Protein AF-A0A484NGT2-F1 (afdb_monomer)

Sequence (145 aa):
MASERYGQQQQADYYTQPQQQSQTYGAAKAATAATVGGSLLLISGLTLAATVIGLAVVTPLFVIFSPILVPAVAAAFLVTIGFLSSGAFGLAAVSVLSWMYQYMTGKNPPGAAQLEYAKGRIGTTAREVKDKAAEKFGSQRTAAA

Mean predicted aligned error: 20.28 Å

InterPro domains:
  IPR000136 Oleosin [PF01277] (29-135)
  IPR000136 Oleosin [PTHR33203] (15-134)

Foldseek 3Di:
DPVPPPPPPDDDDDDPDPPPVPPPVVVVVVVVCCVVVVVVCVVVVVVVVCVVVVCVVVVVCCVVVVVPVVVVVVVVVCVVVVVVVVVVVVVVVVLVVQCVVCVVVVNHDPCPVVVVVVCVVVVVVVVVVVVVVCVVVVVVVVVVD

Radius of gyration: 34.64 Å; Cα contacts (8 Å, |Δi|>4): 9; chains: 1; bounding box: 70×104×55 Å

Solvent-accessible surface area (backbone atoms only — not comparable to full-atom values): 8548 Å² total; per-residue (Å²): 142,75,84,81,82,81,79,83,86,82,82,87,79,87,84,80,76,82,83,78,79,78,75,66,57,61,61,54,51,47,51,54,48,48,52,53,50,46,52,50,48,50,52,50,49,50,51,49,49,51,48,51,53,48,48,65,54,46,53,61,46,49,72,76,35,53,89,57,51,57,59,52,52,51,50,54,50,49,50,51,52,50,51,52,50,51,52,54,48,48,56,51,50,51,51,54,50,52,42,52,51,28,54,76,67,72,42,84,50,100,48,57,68,58,53,50,52,50,50,50,56,51,53,54,50,56,51,55,53,50,53,54,48,51,51,52,56,50,51,56,59,59,73,74,106

pLDDT: mean 71.08, std 15.69, range [35.72, 94.94]

Structure (mmCIF, N/CA/C/O backbone):
data_AF-A0A484NGT2-F1
#
_entry.id   AF-A0A484NGT2-F1
#
loop_
_atom_site.group_PDB
_atom_site.id
_atom_site.type_symbol
_atom_site.label_atom_id
_atom_site.label_alt_id
_atom_site.label_comp_id
_atom_site.label_asym_id
_atom_site.label_entity_id
_atom_site.label_seq_id
_atom_site.pdbx_PDB_ins_code
_atom_site.Cartn_x
_atom_site.Cartn_y
_atom_site.Cartn_z
_atom_site.occupancy
_atom_site.B_iso_or_equiv
_atom_site.auth_seq_id
_atom_site.auth_comp_id
_atom_site.auth_asym_id
_atom_site.auth_atom_id
_atom_site.pdbx_PDB_model_num
ATOM 1 N N . MET A 1 1 ? -35.632 78.326 -3.353 1.00 54.16 1 MET A N 1
ATOM 2 C CA . MET A 1 1 ? -36.382 77.059 -3.496 1.00 54.16 1 MET A CA 1
ATOM 3 C C . MET A 1 1 ? -35.752 76.224 -4.606 1.00 54.16 1 MET A C 1
ATOM 5 O O . MET A 1 1 ? -36.282 76.158 -5.701 1.00 54.16 1 MET A O 1
ATOM 9 N N . ALA A 1 2 ? -34.569 75.658 -4.363 1.00 49.12 2 ALA A N 1
ATOM 10 C CA . ALA A 1 2 ? -33.896 74.771 -5.325 1.00 49.12 2 ALA A CA 1
ATOM 11 C C . ALA A 1 2 ? -33.141 73.639 -4.603 1.00 49.12 2 ALA A C 1
ATOM 13 O O . ALA A 1 2 ? -32.175 73.081 -5.111 1.00 49.12 2 ALA A O 1
ATOM 14 N N . SER A 1 3 ? -33.594 73.307 -3.391 1.00 52.31 3 SER A N 1
ATOM 15 C CA . SER A 1 3 ? -33.079 72.240 -2.528 1.00 52.31 3 SER A CA 1
ATOM 16 C C . SER A 1 3 ? -33.577 70.841 -2.930 1.00 52.31 3 SER A C 1
ATOM 18 O O . SER A 1 3 ? -33.428 69.898 -2.166 1.00 52.31 3 SER A O 1
ATOM 20 N N . GLU A 1 4 ? -34.134 70.673 -4.133 1.00 48.91 4 GLU A N 1
ATOM 21 C CA . GLU A 1 4 ? -34.768 69.422 -4.589 1.00 48.91 4 GLU A CA 1
ATOM 22 C C . GLU A 1 4 ? -33.925 68.614 -5.591 1.00 48.91 4 GLU A C 1
ATOM 24 O O . GLU A 1 4 ? -34.420 67.703 -6.246 1.00 48.91 4 GLU A O 1
ATOM 29 N N . ARG A 1 5 ? -32.624 68.898 -5.719 1.00 50.50 5 ARG A N 1
ATOM 30 C CA . ARG A 1 5 ? -31.705 68.078 -6.540 1.00 50.50 5 ARG A CA 1
ATOM 31 C C . ARG A 1 5 ? -30.771 67.186 -5.715 1.00 50.50 5 ARG A C 1
ATOM 33 O O . ARG A 1 5 ? -29.836 66.620 -6.263 1.00 50.50 5 ARG A O 1
ATOM 40 N N . TYR A 1 6 ? -31.053 67.025 -4.421 1.00 46.44 6 TYR A N 1
ATOM 41 C CA . TYR A 1 6 ? -30.225 66.263 -3.477 1.00 46.44 6 TYR A CA 1
ATOM 42 C C . TYR A 1 6 ? -30.721 64.834 -3.166 1.00 46.44 6 TYR A C 1
ATOM 44 O O . TYR A 1 6 ? -30.157 64.192 -2.290 1.00 46.44 6 TYR A O 1
ATOM 52 N N . GLY A 1 7 ? -31.733 64.294 -3.865 1.00 46.88 7 GLY A N 1
ATOM 53 C CA . GLY A 1 7 ? -32.396 63.049 -3.426 1.00 46.88 7 GLY A CA 1
ATOM 54 C C . GLY A 1 7 ? -32.723 61.981 -4.474 1.00 46.88 7 GLY A C 1
ATOM 55 O O . GLY A 1 7 ? -33.520 61.105 -4.172 1.00 46.88 7 GLY A O 1
ATOM 56 N N . GLN A 1 8 ? -32.174 62.027 -5.692 1.00 43.47 8 GLN A N 1
ATOM 57 C CA . GLN A 1 8 ? -32.606 61.118 -6.778 1.00 43.47 8 GLN A CA 1
ATOM 58 C C . GLN A 1 8 ? -31.469 60.413 -7.536 1.00 43.47 8 GLN A C 1
ATOM 60 O O . GLN A 1 8 ? -31.673 59.918 -8.634 1.00 43.47 8 GLN A O 1
ATOM 65 N N . GLN A 1 9 ? -30.262 60.330 -6.968 1.00 46.59 9 GLN A N 1
ATOM 66 C CA . GLN A 1 9 ? -29.171 59.542 -7.576 1.00 46.59 9 GLN A CA 1
ATOM 67 C C . GLN A 1 9 ? -28.527 58.523 -6.629 1.00 46.59 9 GLN A C 1
ATOM 69 O O . GLN A 1 9 ? -27.481 57.959 -6.936 1.00 46.59 9 GLN A O 1
ATOM 74 N N . GLN A 1 10 ? -29.166 58.233 -5.495 1.00 47.69 10 GLN A N 1
ATOM 75 C CA . GLN A 1 10 ? -28.807 57.088 -4.667 1.00 47.69 10 GLN A CA 1
ATOM 76 C C . GLN A 1 10 ? -29.857 55.988 -4.845 1.00 47.69 10 GLN A C 1
ATOM 78 O O . GLN A 1 10 ? -30.967 56.131 -4.353 1.00 47.69 10 GLN A O 1
ATOM 83 N N . GLN A 1 11 ? -29.424 54.898 -5.494 1.00 43.94 11 GLN A N 1
ATOM 84 C CA . GLN A 1 11 ? -29.901 53.503 -5.421 1.00 43.94 11 GLN A CA 1
ATOM 85 C C . GLN A 1 11 ? -30.534 52.880 -6.677 1.00 43.94 11 GLN A C 1
ATOM 87 O O . GLN A 1 11 ? -31.418 53.448 -7.302 1.00 43.94 11 GLN A O 1
ATOM 92 N N . ALA A 1 12 ? -30.072 51.638 -6.910 1.00 40.47 12 ALA A N 1
ATOM 93 C CA . ALA A 1 12 ? -30.376 50.645 -7.950 1.00 40.47 12 ALA A CA 1
ATOM 94 C C . ALA A 1 12 ? -29.711 50.932 -9.316 1.00 40.47 12 ALA A C 1
ATOM 96 O O . ALA A 1 12 ? -30.042 51.906 -9.969 1.00 40.47 12 ALA A O 1
ATOM 97 N N . ASP A 1 13 ? -28.701 50.204 -9.803 1.00 37.38 13 ASP A N 1
ATOM 98 C CA . ASP A 1 13 ? -28.379 48.788 -9.622 1.00 37.38 13 ASP A CA 1
ATOM 99 C C . ASP A 1 13 ? -26.883 48.547 -9.364 1.00 37.38 13 ASP A C 1
ATOM 101 O O . ASP A 1 13 ? -25.999 48.806 -10.183 1.00 37.38 13 ASP A O 1
ATOM 105 N N . TYR A 1 14 ? -26.623 47.999 -8.179 1.00 38.41 14 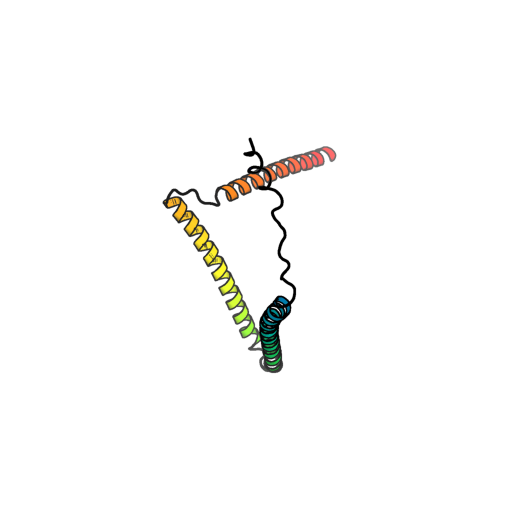TYR A N 1
ATOM 106 C CA . TYR A 1 14 ? -25.455 47.180 -7.886 1.00 38.41 14 TYR A CA 1
A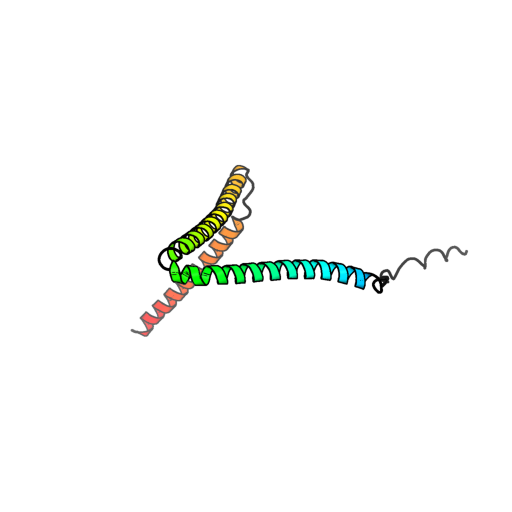TOM 107 C C . TYR A 1 14 ? -25.469 45.938 -8.802 1.00 38.41 14 TYR A C 1
ATOM 109 O O . TYR A 1 14 ? -26.536 45.441 -9.137 1.00 38.41 14 TYR A O 1
ATOM 117 N N . TYR A 1 15 ? -24.287 45.401 -9.124 1.00 36.00 15 TYR A N 1
ATOM 118 C CA . TYR A 1 15 ? -24.025 44.208 -9.957 1.00 36.00 15 TYR A CA 1
ATOM 119 C C . TYR A 1 15 ? -23.914 44.425 -11.471 1.00 36.00 15 TYR A C 1
ATOM 121 O O . TYR A 1 15 ? -24.502 43.701 -12.266 1.00 36.00 15 TYR A O 1
ATOM 129 N N . THR A 1 16 ? -23.005 45.303 -11.894 1.00 35.72 16 THR A N 1
ATOM 130 C CA . THR A 1 16 ? -22.232 44.984 -13.104 1.00 35.72 16 THR A CA 1
ATOM 131 C C . THR A 1 16 ? -20.882 44.435 -12.674 1.00 35.72 16 THR A C 1
ATOM 133 O O . THR A 1 16 ? -19.981 45.156 -12.259 1.00 35.72 16 THR A O 1
ATOM 136 N N . GLN A 1 17 ? -20.796 43.111 -12.721 1.00 39.03 17 GLN A N 1
ATOM 137 C CA . GLN A 1 17 ? -19.571 42.331 -12.662 1.00 39.03 17 GLN A CA 1
ATOM 138 C C . GLN A 1 17 ? -18.622 42.833 -13.767 1.00 39.03 17 GLN A C 1
ATOM 140 O O . GLN A 1 17 ? -18.972 42.712 -14.944 1.00 39.03 17 GLN A O 1
ATOM 145 N N . PRO A 1 18 ? -17.428 43.378 -13.464 1.00 41.38 18 PRO A N 1
ATOM 146 C CA . PRO A 1 18 ? -16.429 43.578 -14.495 1.00 41.38 18 PRO A CA 1
ATOM 147 C C . PRO A 1 18 ? -15.933 42.193 -14.909 1.00 41.38 18 PRO A C 1
ATOM 149 O O . PRO A 1 18 ? -15.082 41.586 -14.257 1.00 41.38 18 PRO A O 1
ATOM 152 N N . GLN A 1 19 ? -16.486 41.682 -16.008 1.00 43.66 19 GLN A N 1
ATOM 153 C CA . GLN A 1 19 ? -15.865 40.663 -16.843 1.00 43.66 19 GLN A CA 1
ATOM 154 C C . GLN A 1 19 ? -14.548 41.204 -17.432 1.00 43.66 19 GLN A C 1
ATOM 156 O O . GLN A 1 19 ? -14.411 41.421 -18.630 1.00 43.66 19 GLN A O 1
ATOM 161 N N . GLN A 1 20 ? -13.542 41.405 -16.585 1.00 41.03 20 GLN A N 1
ATOM 162 C CA . GLN A 1 20 ? -12.140 41.517 -17.000 1.00 41.03 20 GLN A CA 1
ATOM 163 C C . GLN A 1 20 ? -11.428 40.167 -16.819 1.00 41.03 20 GLN A C 1
ATOM 165 O O . GLN A 1 20 ? -10.238 40.090 -16.529 1.00 41.03 20 GLN A O 1
ATOM 170 N N . GLN A 1 21 ? -12.176 39.077 -17.012 1.00 45.38 21 GLN A N 1
ATOM 171 C CA . GLN A 1 21 ? -11.727 37.690 -16.927 1.00 45.38 21 GLN A CA 1
ATOM 172 C C . GLN A 1 21 ? -11.437 37.098 -18.316 1.00 45.38 21 GLN A C 1
ATOM 174 O O . GLN A 1 21 ? -11.766 35.948 -18.583 1.00 45.38 21 GLN A O 1
ATOM 179 N N . SER A 1 22 ? -10.842 37.883 -19.221 1.00 47.38 22 SER A N 1
ATOM 180 C CA . SER A 1 22 ? -10.907 37.552 -20.656 1.00 47.38 22 SER A CA 1
ATOM 181 C C . SER A 1 22 ? -9.567 37.406 -21.378 1.00 47.38 22 SER A C 1
ATOM 183 O O . SER A 1 22 ? -9.594 36.979 -22.520 1.00 47.38 22 SER A O 1
ATOM 185 N N . GLN A 1 23 ? -8.400 37.708 -20.783 1.00 52.38 23 GLN A N 1
ATOM 186 C CA . GLN A 1 23 ? -7.124 37.561 -21.527 1.00 52.38 23 GLN A CA 1
ATOM 187 C C . GLN A 1 23 ? -5.923 37.009 -20.729 1.00 52.38 23 GLN A C 1
ATOM 189 O O . GLN A 1 23 ? -5.065 36.355 -21.311 1.00 52.38 23 GLN A O 1
ATOM 194 N N . THR A 1 24 ? -5.848 37.168 -19.401 1.00 51.25 24 THR A N 1
ATOM 195 C CA . THR A 1 24 ? -4.685 36.702 -18.599 1.00 51.25 24 THR A CA 1
ATOM 196 C C . THR A 1 24 ? -4.941 35.423 -17.795 1.00 51.25 24 THR A C 1
ATOM 198 O O . THR A 1 24 ? -4.012 34.695 -17.448 1.00 51.25 24 THR A O 1
ATOM 201 N N . TYR A 1 25 ? -6.209 35.081 -17.555 1.00 52.62 25 TYR A N 1
ATOM 202 C CA . TYR A 1 25 ? -6.597 33.874 -16.821 1.00 52.62 25 TYR A CA 1
ATOM 203 C C . TYR A 1 25 ? -6.362 32.588 -17.613 1.00 52.62 25 TYR A C 1
ATOM 205 O O . TYR A 1 25 ? -6.255 31.533 -17.002 1.00 52.62 25 TYR A O 1
ATOM 213 N N . GLY A 1 26 ? -6.274 32.653 -18.946 1.00 55.28 26 GLY A N 1
ATOM 214 C CA . GLY A 1 26 ? -6.005 31.489 -19.794 1.00 55.28 26 GLY A CA 1
ATOM 215 C C . GLY A 1 26 ? -4.592 30.947 -19.589 1.00 55.28 26 GLY A C 1
ATOM 216 O O . GLY A 1 26 ? -4.431 29.761 -19.325 1.00 55.28 26 GLY A O 1
ATOM 217 N N . ALA A 1 27 ? -3.584 31.824 -19.607 1.00 62.88 27 ALA A N 1
ATOM 218 C CA . ALA A 1 27 ? -2.193 31.445 -19.362 1.00 62.88 27 ALA A CA 1
ATOM 219 C C . ALA A 1 27 ? -1.963 31.008 -17.907 1.00 62.88 27 ALA A C 1
ATOM 221 O O . ALA A 1 27 ? -1.306 30.000 -17.670 1.00 62.88 27 ALA A O 1
ATOM 222 N N . ALA A 1 28 ? -2.561 31.705 -16.934 1.00 63.53 28 ALA A N 1
ATOM 223 C CA . ALA A 1 28 ? -2.461 31.325 -15.525 1.00 63.53 28 ALA A CA 1
ATOM 224 C C . ALA A 1 28 ? -3.180 29.993 -15.223 1.00 63.53 28 ALA A C 1
ATOM 226 O O . ALA A 1 28 ? -2.593 29.118 -14.592 1.00 63.53 28 ALA A O 1
ATOM 227 N N . LYS A 1 29 ? -4.408 29.782 -15.728 1.00 62.22 29 LYS A N 1
ATOM 228 C CA . LYS A 1 29 ? -5.131 28.501 -15.591 1.00 62.22 29 LYS A CA 1
ATOM 229 C C . LYS A 1 29 ? -4.417 27.367 -16.324 1.00 62.22 29 LYS A C 1
ATOM 231 O O . LYS A 1 29 ? -4.359 26.266 -15.787 1.00 62.22 29 LYS A O 1
ATOM 236 N N . ALA A 1 30 ? -3.863 27.623 -17.510 1.00 70.88 30 ALA A N 1
ATOM 237 C CA . ALA A 1 30 ? -3.092 26.634 -18.256 1.00 70.88 30 ALA A CA 1
ATOM 238 C C . ALA A 1 30 ? -1.785 26.280 -17.541 1.00 70.88 30 ALA A C 1
ATOM 240 O O . ALA A 1 30 ? -1.448 25.106 -17.475 1.00 70.88 30 ALA A O 1
ATOM 241 N N . ALA A 1 31 ? -1.091 27.251 -16.945 1.00 70.88 31 ALA A N 1
ATOM 242 C CA . ALA A 1 31 ? 0.111 26.995 -16.158 1.00 70.88 31 ALA A CA 1
ATOM 243 C C . ALA A 1 31 ? -0.201 26.127 -14.931 1.00 70.88 31 ALA A C 1
ATOM 245 O O . ALA A 1 31 ? 0.466 25.121 -14.714 1.00 70.88 31 ALA A O 1
ATOM 246 N N . THR A 1 32 ? -1.261 26.437 -14.174 1.00 74.06 32 THR A N 1
ATOM 247 C CA . THR A 1 32 ? -1.657 25.609 -13.022 1.00 74.06 32 THR A CA 1
ATOM 248 C C . THR A 1 32 ? -2.138 24.219 -13.453 1.00 74.06 32 THR A C 1
ATOM 250 O O . THR A 1 32 ? -1.775 23.225 -12.826 1.00 74.06 32 THR A O 1
ATOM 253 N N . ALA A 1 33 ? -2.900 24.120 -14.548 1.00 74.94 33 ALA A N 1
ATOM 254 C CA . ALA A 1 33 ? -3.334 22.840 -15.108 1.00 74.94 33 ALA A CA 1
ATOM 255 C C . ALA A 1 33 ? -2.159 22.010 -15.648 1.00 74.94 33 ALA A C 1
ATOM 257 O O . ALA A 1 33 ? -2.155 20.795 -15.487 1.00 74.94 33 ALA A O 1
ATOM 258 N N . ALA A 1 34 ? -1.142 22.648 -16.230 1.00 81.69 34 ALA A N 1
ATOM 259 C CA . ALA A 1 34 ? 0.074 21.993 -16.695 1.00 81.69 34 ALA A CA 1
ATOM 260 C C . ALA A 1 34 ? 0.954 21.533 -15.529 1.00 81.69 34 ALA A C 1
ATOM 262 O O . ALA A 1 34 ? 1.529 20.454 -15.604 1.00 81.69 34 ALA A O 1
ATOM 263 N N . THR A 1 35 ? 1.032 22.294 -14.433 1.00 83.44 35 THR A N 1
ATOM 264 C CA . THR A 1 35 ? 1.744 21.858 -13.224 1.00 83.44 35 THR A CA 1
ATOM 265 C C . THR A 1 35 ? 1.054 20.656 -12.589 1.00 83.44 35 THR A C 1
ATOM 267 O O . THR A 1 35 ? 1.698 19.637 -12.367 1.00 83.44 35 THR A O 1
ATOM 270 N N . VAL A 1 36 ? -0.259 20.732 -12.352 1.00 87.50 36 VAL A N 1
ATOM 271 C CA . VAL A 1 36 ? -1.022 19.624 -11.752 1.00 87.50 36 VAL A CA 1
ATOM 272 C C . VAL A 1 36 ? -1.043 18.414 -12.685 1.00 87.50 36 VAL A C 1
ATOM 274 O O . VAL A 1 36 ? -0.746 17.301 -12.258 1.00 87.50 36 VAL A O 1
ATOM 277 N N . GLY A 1 37 ? -1.327 18.632 -13.968 1.00 87.94 37 GLY A N 1
ATOM 278 C CA . GLY A 1 37 ? -1.305 17.598 -14.998 1.00 87.94 37 GLY A CA 1
ATOM 279 C C . GLY A 1 37 ? 0.075 16.967 -15.145 1.00 87.94 37 GLY A C 1
ATOM 280 O O . GLY A 1 37 ? 0.171 15.749 -15.192 1.00 87.94 37 GLY A O 1
ATOM 281 N N . GLY A 1 38 ? 1.142 17.765 -15.125 1.00 90.19 38 GLY A N 1
ATOM 282 C CA . GLY A 1 38 ? 2.525 17.301 -15.180 1.00 90.19 38 GLY A CA 1
ATOM 283 C C . GLY A 1 38 ? 2.917 16.476 -13.958 1.00 90.19 38 GLY A C 1
ATOM 284 O O . GLY A 1 38 ? 3.446 15.379 -14.117 1.00 90.19 38 GLY A O 1
ATOM 285 N N . SER A 1 39 ? 2.605 16.936 -12.742 1.00 89.06 39 SER A N 1
ATOM 286 C CA . SER A 1 39 ? 2.844 16.161 -11.517 1.00 89.06 39 SER A CA 1
ATOM 287 C C . SER A 1 39 ? 2.072 14.841 -11.520 1.00 89.06 39 SER A C 1
ATOM 289 O O . SER A 1 39 ? 2.645 13.804 -11.195 1.00 89.06 39 SER A O 1
ATOM 291 N N . LEU A 1 40 ? 0.804 14.849 -11.944 1.00 89.12 40 LEU A N 1
ATOM 292 C CA . LEU A 1 40 ? 0.005 13.630 -12.099 1.00 89.12 40 LEU A CA 1
ATOM 293 C C . LEU A 1 40 ? 0.599 12.693 -13.158 1.00 89.12 40 LEU A C 1
ATOM 295 O O . LEU A 1 40 ? 0.652 11.488 -12.926 1.00 89.12 40 LEU A O 1
ATOM 299 N N . LEU A 1 41 ? 1.089 13.222 -14.284 1.00 92.12 41 LEU A N 1
ATOM 300 C CA . LEU A 1 41 ? 1.721 12.429 -15.342 1.00 92.12 41 LEU A CA 1
ATOM 301 C C . LEU A 1 41 ? 3.026 11.791 -14.862 1.00 92.12 41 LEU A C 1
ATOM 303 O O . LEU A 1 41 ? 3.274 10.623 -15.148 1.00 92.12 41 LEU A O 1
ATOM 307 N N . LEU A 1 42 ? 3.835 12.535 -14.104 1.00 94.94 42 LEU A N 1
ATOM 308 C CA . LEU A 1 42 ? 5.068 12.030 -13.503 1.00 94.94 42 LEU A CA 1
ATOM 309 C C . LEU A 1 42 ? 4.774 10.943 -12.470 1.00 94.94 42 LEU A C 1
ATOM 311 O O . LEU A 1 42 ? 5.389 9.884 -12.528 1.00 94.94 42 LEU A O 1
ATOM 315 N N . ILE A 1 43 ? 3.816 11.162 -11.564 1.00 93.75 43 ILE A N 1
ATOM 316 C CA . ILE A 1 43 ? 3.431 10.163 -10.557 1.00 93.75 43 ILE A CA 1
ATOM 317 C C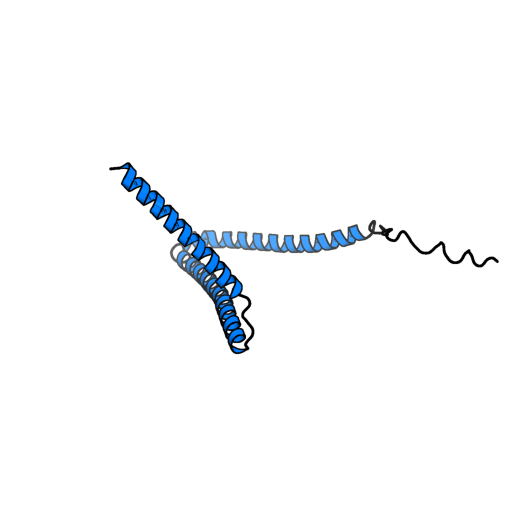 . ILE A 1 43 ? 2.832 8.926 -11.234 1.00 93.75 43 ILE A C 1
ATOM 319 O O . ILE A 1 43 ? 3.194 7.806 -10.882 1.00 93.75 43 ILE A O 1
ATOM 323 N N . SER A 1 44 ? 1.960 9.106 -12.228 1.00 93.31 44 SER A N 1
ATOM 324 C CA . SER A 1 44 ? 1.368 8.008 -12.997 1.00 93.31 44 SER A CA 1
ATOM 325 C C . SER A 1 44 ? 2.435 7.228 -13.760 1.00 93.31 44 SER A C 1
ATOM 327 O O . SER A 1 44 ? 2.445 6.002 -13.710 1.00 93.31 44 SER A O 1
ATOM 329 N N . GLY A 1 45 ? 3.349 7.920 -14.442 1.00 93.88 45 GLY A N 1
ATOM 330 C CA . GLY A 1 45 ? 4.448 7.307 -15.181 1.00 93.88 45 GLY A CA 1
ATOM 331 C C . GLY A 1 45 ? 5.414 6.569 -14.261 1.00 93.88 45 GLY A C 1
ATOM 332 O O . GLY A 1 45 ? 5.782 5.436 -14.553 1.00 93.88 45 GLY A O 1
ATOM 333 N N . LEU A 1 46 ? 5.762 7.157 -13.115 1.00 93.81 46 LEU A N 1
ATOM 334 C CA . LEU A 1 46 ? 6.620 6.530 -12.114 1.00 93.81 46 LEU A CA 1
ATOM 335 C C . LEU A 1 46 ? 5.949 5.310 -11.479 1.00 93.81 46 LEU A C 1
ATOM 337 O O . LEU A 1 46 ? 6.588 4.274 -11.341 1.00 93.81 46 LEU A O 1
ATOM 341 N N . THR A 1 47 ? 4.662 5.402 -11.138 1.00 93.31 47 THR A N 1
ATOM 342 C CA . THR A 1 47 ? 3.885 4.279 -10.590 1.00 93.31 47 THR A CA 1
ATOM 343 C C . THR A 1 47 ? 3.776 3.153 -11.611 1.00 93.31 47 THR A C 1
ATOM 345 O O . THR A 1 47 ? 3.988 1.990 -11.268 1.00 93.31 47 THR A O 1
ATOM 348 N N . LEU A 1 48 ? 3.499 3.482 -12.876 1.00 92.81 48 LEU A N 1
ATOM 349 C CA . LEU A 1 48 ? 3.437 2.510 -13.962 1.00 92.81 48 LEU A CA 1
ATOM 350 C C . LEU A 1 48 ? 4.805 1.861 -14.196 1.00 92.81 48 LEU A C 1
ATOM 352 O O . LEU A 1 48 ? 4.885 0.640 -14.246 1.00 92.81 48 LEU A O 1
ATOM 356 N N . ALA A 1 49 ? 5.880 2.647 -14.273 1.00 92.06 49 ALA A N 1
ATOM 357 C CA . ALA A 1 49 ? 7.239 2.141 -14.443 1.00 92.06 49 ALA A CA 1
ATOM 358 C C . ALA A 1 49 ? 7.657 1.251 -13.266 1.00 92.06 49 ALA A C 1
ATOM 360 O O . ALA A 1 49 ? 8.133 0.141 -13.484 1.00 92.06 49 ALA A O 1
ATOM 361 N N . ALA A 1 50 ? 7.411 1.683 -12.028 1.00 92.06 50 ALA A N 1
ATOM 362 C CA . ALA A 1 50 ? 7.666 0.886 -10.832 1.00 92.06 50 ALA A CA 1
ATOM 363 C C . ALA A 1 50 ? 6.855 -0.418 -10.835 1.00 92.06 50 ALA A C 1
ATOM 365 O O . ALA A 1 50 ? 7.393 -1.468 -10.494 1.00 92.06 50 ALA A O 1
ATOM 366 N N . THR A 1 51 ? 5.595 -0.380 -11.277 1.00 90.44 51 THR A N 1
ATOM 367 C CA . THR A 1 51 ? 4.746 -1.575 -11.401 1.00 90.44 51 THR A CA 1
ATOM 368 C C . THR A 1 51 ? 5.258 -2.516 -12.488 1.00 90.44 51 THR A C 1
ATOM 370 O O . THR A 1 51 ? 5.334 -3.716 -12.255 1.00 90.44 51 THR A O 1
ATOM 373 N N . VAL A 1 52 ? 5.652 -2.004 -13.657 1.00 91.50 52 VAL A N 1
ATOM 374 C CA . VAL A 1 52 ? 6.177 -2.812 -14.771 1.00 91.50 52 VAL A CA 1
ATOM 375 C C . VAL A 1 52 ? 7.527 -3.430 -14.412 1.00 91.50 52 VAL A C 1
ATOM 377 O O . VAL A 1 52 ? 7.718 -4.622 -14.633 1.00 91.50 52 VAL A O 1
ATOM 380 N N . ILE A 1 53 ? 8.441 -2.660 -13.816 1.00 84.50 53 ILE A N 1
ATOM 381 C CA . ILE A 1 53 ? 9.735 -3.162 -13.331 1.00 84.50 53 ILE A CA 1
ATOM 382 C C . ILE A 1 53 ? 9.504 -4.184 -12.214 1.00 84.50 53 ILE A C 1
ATOM 384 O O . ILE A 1 53 ? 10.086 -5.265 -12.237 1.00 84.50 53 ILE A O 1
ATOM 388 N N . GLY A 1 54 ? 8.606 -3.875 -11.276 1.00 86.00 54 GLY A N 1
ATOM 389 C CA . GLY A 1 54 ? 8.175 -4.787 -10.224 1.00 86.00 54 GLY A CA 1
ATOM 390 C C . GLY A 1 54 ? 7.666 -6.103 -10.800 1.00 86.00 54 GLY A C 1
ATOM 391 O O . GLY A 1 54 ? 8.184 -7.145 -10.430 1.00 86.00 54 GLY A O 1
ATOM 392 N N . LEU A 1 55 ? 6.739 -6.073 -11.762 1.00 81.62 55 LEU A N 1
ATOM 393 C CA . LEU A 1 55 ? 6.225 -7.256 -12.461 1.00 81.62 55 LEU A CA 1
ATOM 394 C C . LEU A 1 55 ? 7.326 -8.007 -13.214 1.00 81.62 55 LEU A C 1
ATOM 396 O O . LEU A 1 55 ? 7.368 -9.232 -13.152 1.00 81.62 55 LEU A O 1
ATOM 400 N N . ALA A 1 56 ? 8.234 -7.304 -13.886 1.00 81.62 56 ALA A N 1
ATOM 401 C CA . ALA A 1 56 ? 9.336 -7.914 -14.625 1.00 81.62 56 ALA A CA 1
ATOM 402 C C . ALA A 1 56 ? 10.333 -8.641 -13.709 1.00 81.62 56 ALA A C 1
ATOM 404 O O . ALA A 1 56 ? 10.904 -9.645 -14.120 1.00 81.62 56 ALA A O 1
ATOM 405 N N . VAL A 1 57 ? 10.519 -8.170 -12.473 1.00 82.81 57 VAL A N 1
ATOM 406 C CA . VAL A 1 57 ? 11.362 -8.818 -11.452 1.00 82.81 57 VAL A CA 1
ATOM 407 C C . VAL A 1 57 ? 10.591 -9.921 -10.716 1.00 82.81 57 VAL A C 1
ATOM 409 O O . VAL A 1 57 ? 11.106 -11.017 -10.502 1.00 82.81 57 VAL A O 1
ATOM 412 N N . VAL A 1 58 ? 9.328 -9.659 -10.379 1.00 78.62 58 VAL A N 1
ATOM 413 C CA . VAL A 1 58 ? 8.413 -10.578 -9.691 1.00 78.62 58 VAL A CA 1
ATOM 414 C C . VAL A 1 58 ? 8.119 -11.811 -10.538 1.00 78.62 58 VAL A C 1
ATOM 416 O O . VAL A 1 58 ? 8.127 -12.908 -9.999 1.00 78.62 58 VAL A O 1
ATOM 419 N N . THR A 1 59 ? 7.901 -11.674 -11.846 1.00 75.44 59 THR A N 1
ATOM 420 C CA . THR A 1 59 ? 7.520 -12.791 -12.732 1.00 75.44 59 THR A CA 1
ATOM 421 C C . THR A 1 59 ? 8.560 -13.924 -12.751 1.00 75.44 59 THR A C 1
ATOM 423 O O . THR A 1 59 ? 8.186 -15.058 -12.458 1.00 75.44 59 THR A O 1
ATOM 426 N N . PRO A 1 60 ? 9.863 -13.686 -13.004 1.00 69.75 60 PRO A N 1
ATOM 427 C CA . PRO A 1 60 ? 10.872 -14.740 -12.918 1.00 69.75 60 PRO A CA 1
ATOM 428 C C . PRO A 1 60 ? 11.128 -15.205 -11.472 1.00 69.75 60 PRO A C 1
ATOM 430 O O . PRO A 1 60 ? 11.358 -16.394 -11.254 1.00 69.75 60 PRO A O 1
ATOM 433 N N . LEU A 1 61 ? 11.027 -14.322 -10.465 1.00 65.50 61 LEU A N 1
ATOM 434 C CA . LEU A 1 61 ? 11.150 -14.708 -9.050 1.00 65.50 61 LEU A CA 1
ATOM 435 C C . LEU A 1 61 ? 10.012 -15.629 -8.592 1.00 65.50 61 LEU A C 1
ATOM 437 O O . LEU A 1 61 ? 10.272 -16.576 -7.863 1.00 65.50 61 LEU A O 1
ATOM 441 N N . PHE A 1 62 ? 8.772 -15.408 -9.027 1.00 62.88 62 PHE A N 1
ATOM 442 C CA . PHE A 1 62 ? 7.631 -16.280 -8.724 1.00 62.88 62 PHE A CA 1
ATOM 443 C C . PHE A 1 62 ? 7.781 -17.660 -9.366 1.00 62.88 62 PHE A C 1
ATOM 445 O O . PHE A 1 62 ? 7.372 -18.654 -8.770 1.00 62.88 62 PHE A O 1
ATOM 452 N N . VAL A 1 63 ? 8.388 -17.726 -10.554 1.00 68.94 63 VAL A N 1
ATOM 453 C CA . VAL A 1 63 ? 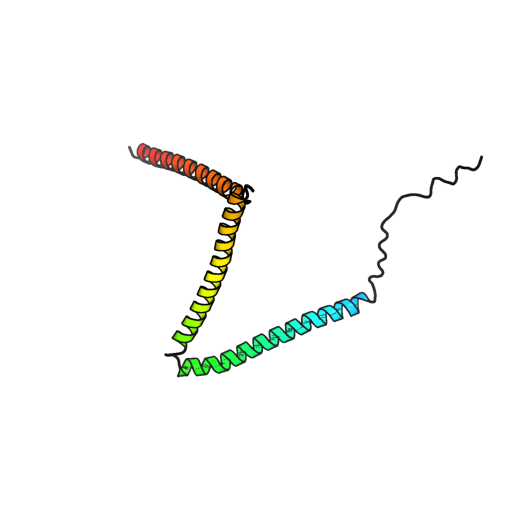8.646 -18.988 -11.260 1.00 68.94 63 VAL A CA 1
ATOM 454 C C . VAL A 1 63 ? 9.734 -19.812 -10.557 1.00 68.94 63 VAL A C 1
ATOM 456 O O . VAL A 1 63 ? 9.613 -21.031 -10.485 1.00 68.94 63 VAL A O 1
ATOM 459 N N . ILE A 1 64 ? 10.762 -19.171 -9.986 1.00 68.19 64 ILE A N 1
ATOM 460 C CA . ILE A 1 64 ? 11.899 -19.862 -9.344 1.00 68.19 64 ILE A CA 1
ATOM 461 C C . ILE A 1 64 ? 11.681 -20.078 -7.833 1.00 68.19 64 ILE A C 1
ATOM 463 O O . ILE A 1 64 ? 12.055 -21.114 -7.289 1.00 68.19 64 ILE A O 1
ATOM 467 N N . PHE A 1 65 ? 11.044 -19.128 -7.145 1.00 57.91 65 PHE A N 1
ATOM 468 C CA . PHE A 1 65 ? 10.826 -19.116 -5.691 1.00 57.91 65 PHE A CA 1
ATOM 469 C C . PHE A 1 65 ? 9.360 -19.345 -5.304 1.00 57.91 65 PHE A C 1
ATOM 471 O O . PHE A 1 65 ? 8.954 -18.968 -4.202 1.00 57.91 65 PHE A O 1
ATOM 478 N N . SER A 1 66 ? 8.570 -19.989 -6.174 1.00 67.62 66 SER A N 1
ATOM 479 C CA . SER A 1 66 ? 7.177 -20.395 -5.915 1.00 67.62 66 SER A CA 1
ATOM 480 C C . SER A 1 66 ? 6.928 -20.953 -4.491 1.00 67.62 66 SER A C 1
ATOM 482 O O . SER A 1 66 ? 5.914 -20.589 -3.895 1.00 67.62 66 SER A O 1
ATOM 484 N N . PRO A 1 67 ? 7.855 -21.708 -3.855 1.00 67.81 67 PRO A N 1
ATOM 485 C CA . PRO A 1 67 ? 7.671 -22.183 -2.477 1.00 67.81 67 PRO A CA 1
ATOM 486 C C . PRO A 1 67 ? 7.858 -21.124 -1.367 1.00 67.81 67 PRO A C 1
ATOM 488 O O . PRO A 1 67 ? 7.384 -21.329 -0.254 1.00 67.81 67 PRO A O 1
ATOM 491 N N . ILE A 1 68 ? 8.564 -20.013 -1.626 1.00 67.12 68 ILE A N 1
ATOM 492 C CA . ILE A 1 68 ? 9.039 -19.041 -0.610 1.00 67.12 68 ILE A CA 1
ATOM 493 C C . ILE A 1 68 ? 8.372 -17.665 -0.742 1.00 67.12 68 ILE A C 1
ATOM 495 O O . ILE A 1 68 ? 8.121 -17.002 0.268 1.00 67.12 68 ILE A O 1
ATOM 499 N N . LEU A 1 69 ? 8.021 -17.238 -1.959 1.00 66.50 69 LEU A N 1
ATOM 500 C CA . LEU A 1 69 ? 7.380 -15.935 -2.179 1.00 66.50 69 LEU A CA 1
ATOM 501 C C . LEU A 1 69 ? 5.894 -15.923 -1.803 1.00 66.50 69 LEU A C 1
ATOM 503 O O . LEU A 1 69 ? 5.404 -14.904 -1.318 1.00 66.50 69 LEU A O 1
ATOM 507 N N . VAL A 1 70 ? 5.188 -17.048 -1.961 1.00 71.38 70 VAL A N 1
ATOM 508 C CA . VAL A 1 70 ? 3.786 -17.178 -1.526 1.00 71.38 70 VAL A CA 1
ATOM 509 C C . VAL A 1 70 ? 3.646 -16.892 -0.016 1.00 71.38 70 VAL A C 1
ATOM 511 O O . VAL A 1 70 ? 2.834 -16.034 0.341 1.00 71.38 70 VAL A O 1
ATOM 514 N N . PRO A 1 71 ? 4.474 -17.484 0.875 1.00 70.50 71 PRO A N 1
ATOM 515 C CA . PRO A 1 71 ? 4.516 -17.109 2.290 1.00 70.50 71 PRO A CA 1
ATOM 516 C C . PRO A 1 71 ? 4.839 -15.630 2.554 1.00 70.50 71 PRO A C 1
ATOM 518 O O . PRO A 1 71 ? 4.198 -15.007 3.399 1.00 70.50 71 PRO A O 1
ATOM 521 N N . ALA A 1 72 ? 5.813 -15.048 1.844 1.00 77.94 72 ALA A N 1
ATOM 522 C CA . ALA A 1 72 ? 6.251 -13.668 2.075 1.00 77.94 72 ALA A CA 1
ATOM 523 C C . ALA A 1 72 ? 5.168 -12.637 1.716 1.00 77.94 72 ALA A C 1
ATOM 525 O O . ALA A 1 72 ? 4.921 -11.693 2.470 1.00 77.94 72 ALA A O 1
ATOM 526 N N . VAL A 1 73 ? 4.480 -12.843 0.590 1.00 78.88 73 VAL A N 1
ATOM 527 C CA . VAL A 1 73 ? 3.368 -11.985 0.164 1.00 78.88 73 VAL A CA 1
ATOM 528 C C . VAL A 1 73 ? 2.185 -12.130 1.118 1.00 78.88 73 VAL A C 1
ATOM 530 O O . VAL A 1 73 ? 1.616 -11.121 1.531 1.00 78.88 73 VAL A O 1
ATOM 533 N N . ALA A 1 74 ? 1.855 -13.353 1.546 1.00 80.94 74 ALA A N 1
ATOM 534 C CA . ALA A 1 74 ? 0.816 -13.575 2.549 1.00 80.94 74 ALA A CA 1
ATOM 535 C C . ALA A 1 74 ? 1.130 -12.845 3.867 1.00 80.94 74 ALA A C 1
ATOM 537 O O . ALA A 1 74 ? 0.258 -12.174 4.417 1.00 80.94 74 ALA A O 1
ATOM 538 N N . ALA A 1 75 ? 2.380 -12.896 4.338 1.00 84.88 75 ALA A N 1
ATOM 539 C CA . ALA A 1 75 ? 2.810 -12.167 5.528 1.00 84.88 75 ALA A CA 1
ATOM 540 C C . ALA A 1 75 ? 2.673 -10.643 5.357 1.00 84.88 75 ALA A C 1
ATOM 542 O O . ALA A 1 75 ? 2.131 -9.979 6.237 1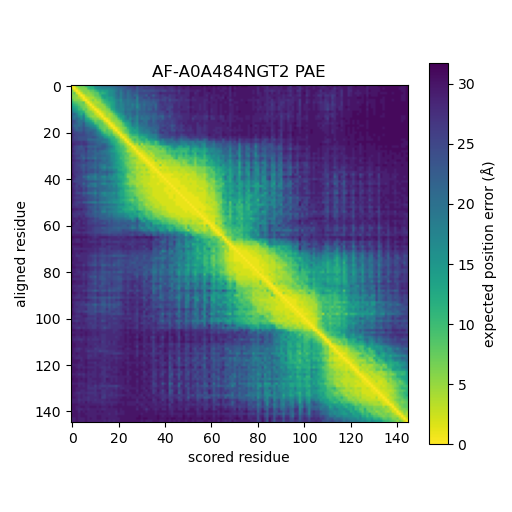.00 84.88 75 ALA A O 1
ATOM 543 N N . ALA A 1 76 ? 3.084 -10.083 4.216 1.00 84.19 76 ALA A N 1
ATOM 544 C CA . ALA A 1 76 ? 2.945 -8.651 3.938 1.00 84.19 76 ALA A CA 1
ATOM 545 C C . ALA A 1 76 ? 1.473 -8.194 3.900 1.00 84.19 76 ALA A C 1
ATOM 547 O O . ALA A 1 76 ? 1.124 -7.155 4.474 1.00 84.19 76 ALA A O 1
ATOM 548 N N . PHE A 1 77 ? 0.596 -8.987 3.277 1.00 86.25 77 PHE A N 1
ATOM 549 C CA . PHE A 1 77 ? -0.848 -8.746 3.287 1.00 86.25 77 PHE A CA 1
ATOM 550 C C . PHE A 1 77 ? -1.415 -8.803 4.705 1.00 86.25 77 PHE A C 1
ATOM 552 O O . PHE A 1 77 ? -2.136 -7.891 5.102 1.00 86.25 77 PHE A O 1
ATOM 559 N N . LEU A 1 78 ? -1.055 -9.820 5.491 1.00 86.94 78 LEU A N 1
ATOM 560 C CA . LEU A 1 78 ? -1.499 -9.944 6.880 1.00 86.94 78 LEU A CA 1
ATOM 561 C C . LEU A 1 78 ? -1.011 -8.785 7.751 1.00 86.94 78 LEU A C 1
ATOM 563 O O . LEU A 1 78 ? -1.784 -8.281 8.560 1.00 86.94 78 LEU A O 1
ATOM 567 N N . VAL A 1 79 ? 0.224 -8.314 7.567 1.00 89.38 79 VAL A N 1
ATOM 568 C CA . VAL A 1 79 ? 0.750 -7.140 8.281 1.00 89.38 79 VAL A CA 1
ATOM 569 C C . VAL A 1 79 ? -0.019 -5.885 7.890 1.00 89.38 79 VAL A C 1
ATOM 571 O O . VAL A 1 79 ? -0.392 -5.108 8.761 1.00 89.38 79 VAL A O 1
ATOM 574 N N . THR A 1 80 ? -0.310 -5.701 6.603 1.00 87.38 80 THR A N 1
ATOM 575 C CA . THR A 1 80 ? -1.045 -4.526 6.123 1.00 87.38 80 THR A CA 1
ATOM 576 C C . THR A 1 80 ? -2.479 -4.537 6.648 1.00 87.38 80 THR A C 1
ATOM 578 O O . THR A 1 80 ? -2.935 -3.540 7.199 1.00 87.38 80 THR A O 1
ATOM 581 N N . ILE A 1 81 ? -3.171 -5.675 6.557 1.00 89.44 81 ILE A N 1
ATOM 582 C CA . ILE A 1 81 ? -4.529 -5.858 7.087 1.00 89.44 81 ILE A CA 1
ATOM 583 C C . ILE A 1 81 ? -4.534 -5.705 8.614 1.00 89.44 81 ILE A C 1
ATOM 585 O O . ILE A 1 81 ? -5.394 -5.013 9.154 1.00 89.44 81 ILE A O 1
ATOM 589 N N . GLY A 1 82 ? -3.564 -6.293 9.318 1.00 84.19 82 GLY A N 1
ATOM 590 C CA . GLY A 1 82 ? -3.425 -6.193 10.770 1.00 84.19 82 GLY A CA 1
ATOM 591 C C . GLY A 1 82 ? -3.142 -4.765 11.236 1.00 84.19 82 GLY A C 1
ATOM 592 O O . GLY A 1 82 ? -3.757 -4.297 12.192 1.00 84.19 82 GLY A O 1
ATOM 593 N N . PHE A 1 83 ? -2.288 -4.032 10.523 1.00 83.56 83 PHE A N 1
ATOM 594 C CA . PHE A 1 83 ? -1.999 -2.628 10.805 1.00 83.56 83 PHE A CA 1
ATOM 595 C C . PHE A 1 83 ? -3.212 -1.736 10.523 1.00 83.56 83 PHE A C 1
ATOM 597 O O . PHE A 1 83 ? -3.546 -0.876 11.337 1.00 83.56 83 PHE A O 1
ATOM 604 N N . LEU A 1 84 ? -3.932 -1.984 9.424 1.00 87.00 84 LEU A N 1
ATOM 605 C CA . LEU A 1 84 ? -5.172 -1.275 9.098 1.00 87.00 84 LEU A CA 1
ATOM 606 C C . LEU A 1 84 ? -6.265 -1.553 10.143 1.00 87.00 84 LEU A C 1
ATOM 608 O O . LEU A 1 84 ? -6.949 -0.631 10.587 1.00 87.00 84 LEU A O 1
ATOM 612 N N . SER A 1 85 ? -6.369 -2.802 10.603 1.00 83.56 85 SER A N 1
ATOM 613 C CA . SER A 1 85 ? -7.259 -3.202 11.695 1.00 83.56 85 SER A CA 1
ATOM 614 C C . SER A 1 85 ? -6.861 -2.546 13.021 1.00 83.56 85 SER A C 1
ATOM 616 O O . SER A 1 85 ? -7.732 -2.099 13.763 1.00 83.56 85 SER A O 1
ATOM 618 N N . SER A 1 86 ? -5.563 -2.425 13.316 1.00 82.25 86 SER A N 1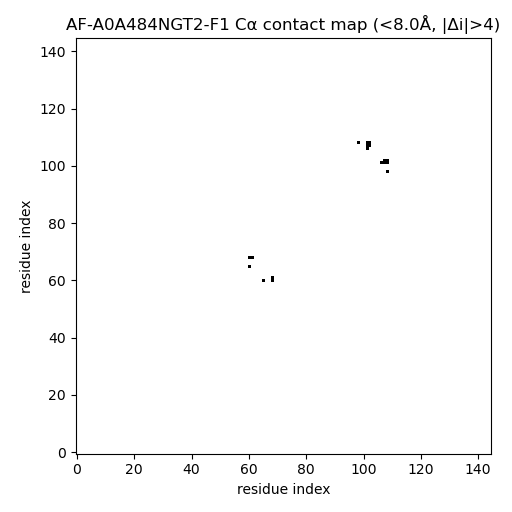
ATOM 619 C CA . SER A 1 86 ? -5.068 -1.718 14.504 1.00 82.25 86 SER A CA 1
ATOM 620 C C . SER A 1 86 ? -5.313 -0.208 14.422 1.00 82.25 86 SER A C 1
ATOM 622 O O . SER A 1 86 ? -5.614 0.415 15.439 1.00 82.25 86 SER A O 1
ATOM 624 N N . GLY A 1 87 ? -5.238 0.387 13.228 1.00 80.25 87 GLY A N 1
ATOM 625 C CA . GLY A 1 87 ? -5.605 1.785 12.991 1.00 80.25 87 GLY A CA 1
ATOM 626 C C . GLY A 1 87 ? -7.099 2.036 13.212 1.00 80.25 87 GLY A C 1
ATOM 627 O O . GLY A 1 87 ? -7.474 2.980 13.910 1.00 80.25 87 GLY A O 1
ATOM 628 N N . ALA A 1 88 ? -7.954 1.142 12.703 1.00 81.44 88 ALA A N 1
ATOM 629 C CA . ALA A 1 88 ? -9.396 1.180 12.949 1.00 81.44 88 ALA A CA 1
ATOM 630 C C . ALA A 1 88 ? -9.726 1.013 14.444 1.00 81.44 88 ALA A C 1
ATOM 632 O O . ALA A 1 88 ? -10.570 1.732 14.984 1.00 81.44 88 ALA A O 1
ATOM 633 N N . PHE A 1 89 ? -9.016 0.120 15.137 1.00 82.00 89 PHE A N 1
ATOM 634 C CA . PHE A 1 89 ? -9.181 -0.079 16.575 1.00 82.00 89 PHE A CA 1
ATOM 635 C C . PHE A 1 89 ? -8.708 1.130 17.393 1.00 82.00 89 PHE A C 1
ATOM 637 O O . PHE A 1 89 ? -9.327 1.465 18.399 1.00 82.00 89 PHE A O 1
ATOM 644 N N . GLY A 1 90 ? -7.675 1.845 16.938 1.00 83.06 90 GLY A N 1
ATOM 645 C CA . GLY A 1 90 ? -7.232 3.100 17.549 1.00 83.06 90 GLY A CA 1
ATOM 646 C C . GLY A 1 90 ? -8.320 4.177 17.536 1.00 83.06 90 GLY A C 1
ATOM 647 O O . GLY A 1 90 ? -8.604 4.782 18.569 1.00 83.06 90 GLY A O 1
ATOM 648 N N . LEU A 1 91 ? -8.999 4.369 16.401 1.00 84.38 91 LEU A N 1
ATOM 649 C CA . LEU A 1 91 ? -10.132 5.301 16.290 1.00 84.38 91 LEU A CA 1
ATOM 650 C C . LEU A 1 91 ? -11.319 4.877 17.170 1.00 84.38 91 LEU A C 1
ATOM 652 O O . LEU A 1 91 ? -11.964 5.726 17.795 1.00 84.38 91 LEU A O 1
ATOM 656 N N . ALA A 1 92 ? -11.586 3.571 17.260 1.00 86.25 92 ALA A N 1
ATOM 657 C CA . ALA A 1 92 ? -12.609 3.029 18.150 1.00 86.25 92 ALA A CA 1
ATOM 658 C C . ALA A 1 92 ? -12.263 3.274 19.631 1.00 86.25 92 ALA A C 1
ATOM 660 O O . ALA A 1 92 ? -13.107 3.756 20.388 1.00 86.25 92 ALA A O 1
ATOM 661 N N . ALA A 1 93 ? -11.013 3.026 20.033 1.00 85.44 93 ALA A N 1
ATOM 662 C CA . A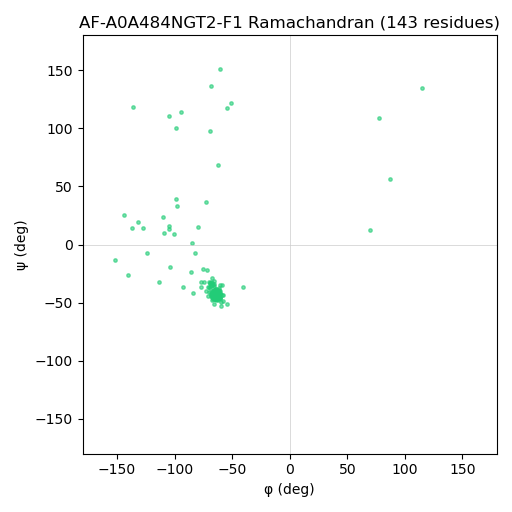LA A 1 93 ? -10.529 3.269 21.390 1.00 85.44 93 ALA A CA 1
ATOM 663 C C . ALA A 1 93 ? -10.614 4.756 21.764 1.00 85.44 93 ALA A C 1
ATOM 665 O O . ALA A 1 93 ? -11.141 5.090 22.825 1.00 85.44 93 ALA A O 1
ATOM 666 N N . VAL A 1 94 ? -10.182 5.658 20.874 1.00 85.88 94 VAL A N 1
ATOM 667 C CA . VAL A 1 94 ? -10.307 7.113 21.069 1.00 85.88 94 VAL A CA 1
ATOM 668 C C . VAL A 1 94 ? -11.774 7.533 21.176 1.00 85.88 94 VAL A C 1
ATOM 670 O O . VAL A 1 94 ? -12.102 8.379 22.005 1.00 85.88 94 VAL A O 1
ATOM 673 N N . SER A 1 95 ? -12.673 6.920 20.403 1.00 80.88 95 SER A N 1
ATOM 674 C CA . SER A 1 95 ? -14.110 7.208 20.479 1.00 80.88 95 SER A CA 1
ATOM 675 C C . SER A 1 95 ? -14.705 6.822 21.835 1.00 80.88 95 SER A C 1
ATOM 677 O O . SER A 1 95 ? -15.402 7.634 22.443 1.00 80.88 95 SER A O 1
ATOM 679 N N . VAL A 1 96 ? -14.389 5.627 22.350 1.00 82.69 96 VAL A N 1
ATOM 680 C CA . VAL A 1 96 ? -14.840 5.178 23.682 1.00 82.69 96 VAL A CA 1
ATOM 681 C C . VAL A 1 96 ? -14.242 6.052 24.783 1.00 82.69 96 VAL A C 1
ATOM 683 O O . VAL A 1 96 ? -14.952 6.470 25.698 1.00 82.69 96 VAL A O 1
ATOM 686 N N . LEU A 1 97 ? -12.953 6.383 24.679 1.00 83.88 97 LEU A N 1
ATOM 687 C CA . LEU A 1 97 ? -12.267 7.219 25.660 1.00 83.88 97 LEU A CA 1
ATOM 688 C C . LEU A 1 97 ? -12.823 8.649 25.672 1.00 83.88 97 LEU A C 1
ATOM 690 O O . LEU A 1 97 ? -13.018 9.220 26.741 1.00 83.88 97 LEU A O 1
ATOM 694 N N . SER A 1 98 ? -13.145 9.204 24.500 1.00 80.12 98 SER A N 1
ATOM 695 C CA . SER A 1 98 ? -13.805 10.507 24.365 1.00 80.12 98 SER A CA 1
ATOM 696 C C . SER A 1 98 ? -15.197 10.502 25.005 1.00 80.12 98 SER A C 1
ATOM 698 O O . SER A 1 98 ? -15.554 11.450 25.707 1.00 80.12 98 SER A O 1
ATOM 700 N N . TRP A 1 99 ? -15.951 9.410 24.837 1.00 78.50 99 TRP A N 1
ATOM 701 C CA . TRP A 1 99 ? -17.249 9.192 25.484 1.00 78.50 99 TRP A CA 1
ATOM 702 C C . TRP A 1 99 ? -17.127 9.154 27.013 1.00 78.50 99 TRP A C 1
ATOM 704 O O . TRP A 1 99 ? -17.858 9.856 27.713 1.00 78.50 99 TRP A O 1
ATOM 714 N N . MET A 1 100 ? -16.161 8.389 27.528 1.00 82.88 100 MET A N 1
ATOM 715 C CA . MET A 1 100 ? -15.898 8.255 28.964 1.00 82.88 100 MET A CA 1
ATOM 716 C C . MET A 1 100 ? -15.421 9.575 29.581 1.00 82.88 100 MET A C 1
ATOM 718 O O . MET A 1 100 ? -15.905 9.986 30.633 1.00 82.88 100 MET A O 1
ATOM 722 N N . TYR A 1 101 ? -14.509 10.278 28.909 1.00 79.31 101 TYR A N 1
ATOM 723 C CA . TYR A 1 101 ? -13.991 11.564 29.368 1.00 79.31 101 TYR A CA 1
ATOM 724 C C . TYR A 1 101 ? -15.090 12.633 29.425 1.00 79.31 101 TYR A C 1
ATOM 726 O O . TYR A 1 101 ? -15.168 13.396 30.390 1.00 79.31 101 TYR A O 1
ATOM 734 N N . GLN A 1 102 ? -15.983 12.665 28.429 1.00 73.94 102 GLN A N 1
ATOM 735 C CA . GLN A 1 102 ? -17.149 13.552 28.447 1.00 73.94 102 GLN A CA 1
ATOM 736 C C . GLN A 1 102 ? -18.118 13.223 29.580 1.00 73.94 102 GLN A C 1
ATOM 738 O O . GLN A 1 102 ? -18.574 14.143 30.260 1.00 73.94 102 GLN A O 1
ATOM 743 N N . TYR A 1 103 ? -18.353 11.934 29.831 1.00 69.62 103 TYR A N 1
ATOM 744 C CA . TYR A 1 103 ? -19.182 11.469 30.937 1.00 69.62 103 TYR A CA 1
ATOM 745 C C . TYR A 1 103 ? -18.624 11.915 32.298 1.00 69.62 103 TYR A C 1
ATOM 747 O O . TYR A 1 103 ? -19.354 12.482 33.106 1.00 69.62 103 TYR A O 1
ATOM 755 N N . MET A 1 104 ? -17.313 11.762 32.523 1.00 72.00 104 MET A N 1
ATOM 756 C CA . MET A 1 104 ? -16.648 12.231 33.750 1.00 72.00 104 MET A CA 1
ATOM 757 C C . MET A 1 104 ? -16.626 13.762 33.872 1.00 72.00 104 MET A C 1
ATOM 759 O O . MET A 1 104 ? -16.654 14.294 34.977 1.00 72.00 104 MET A O 1
ATOM 763 N N . THR A 1 105 ? -16.612 14.473 32.743 1.00 73.19 105 THR A N 1
ATOM 764 C CA . THR A 1 105 ? -16.656 15.945 32.691 1.00 73.19 105 THR A CA 1
ATOM 765 C C . THR A 1 105 ? -18.099 16.486 32.744 1.00 73.19 105 THR A C 1
ATOM 767 O O . THR A 1 105 ? -18.311 17.694 32.675 1.00 73.19 105 THR A O 1
ATOM 770 N N . GLY A 1 106 ? -19.118 15.622 32.855 1.00 57.59 106 GLY A N 1
ATOM 771 C CA . GLY A 1 106 ? -20.530 16.023 32.931 1.00 57.59 106 GLY A CA 1
ATOM 772 C C . GLY A 1 106 ? -21.105 16.596 31.629 1.00 57.59 106 GLY A C 1
ATOM 773 O O . GLY A 1 106 ? -22.196 17.166 31.627 1.00 57.59 106 GLY A O 1
ATOM 774 N N . LYS A 1 107 ? -20.392 16.456 30.506 1.00 59.66 107 LYS A N 1
ATOM 775 C CA . LYS A 1 107 ? -20.848 16.891 29.181 1.00 59.66 107 LYS A CA 1
ATOM 776 C C . LYS A 1 107 ? -21.505 15.692 28.503 1.00 59.66 107 LYS A C 1
ATOM 778 O O . LYS A 1 107 ? -20.850 14.690 28.245 1.00 59.66 107 LYS A O 1
ATOM 783 N N . ASN A 1 108 ? -22.814 15.782 28.276 1.00 58.38 108 ASN A N 1
ATOM 784 C CA . ASN A 1 108 ? -23.609 14.741 27.624 1.00 58.38 108 ASN A CA 1
ATOM 785 C C . ASN A 1 108 ? -22.965 14.296 26.295 1.00 58.38 108 ASN A C 1
ATOM 787 O O . ASN A 1 108 ? -22.794 15.136 25.407 1.00 58.38 108 ASN A O 1
ATOM 791 N N . PRO A 1 109 ? -22.635 13.001 26.127 1.00 56.34 109 PRO A N 1
ATOM 792 C CA . PRO A 1 109 ? -21.859 12.546 24.985 1.00 56.34 109 PRO A CA 1
ATOM 793 C C . PRO A 1 109 ? -22.645 12.657 23.658 1.00 56.34 109 PRO A C 1
ATOM 795 O O . PRO A 1 109 ? -23.798 12.218 23.595 1.00 56.34 109 PRO A O 1
ATOM 798 N N . PRO A 1 110 ? -22.030 13.151 22.558 1.00 55.03 110 PRO A N 1
ATOM 799 C CA . PRO A 1 110 ? -22.658 13.404 21.247 1.00 55.03 110 PRO A CA 1
ATOM 800 C C . PRO A 1 110 ? -22.982 12.132 20.430 1.00 55.03 110 PRO A C 1
ATOM 802 O O . PRO A 1 110 ? -22.868 12.105 19.207 1.00 55.03 110 PRO A O 1
ATOM 805 N N . GLY A 1 111 ? -23.402 11.058 21.096 1.00 56.22 111 GLY A N 1
ATOM 806 C CA . GLY A 1 111 ? -23.768 9.787 20.464 1.00 56.22 111 GLY A CA 1
ATOM 807 C C . GLY A 1 111 ? -24.802 8.966 21.232 1.00 56.22 111 GLY A C 1
ATOM 808 O O . GLY A 1 111 ? -25.400 8.070 20.643 1.00 56.22 111 GLY A O 1
ATOM 809 N N . ALA A 1 112 ? -25.081 9.292 22.501 1.00 57.78 112 ALA A N 1
ATOM 810 C CA . ALA A 1 112 ? -26.128 8.617 23.271 1.00 57.78 112 ALA A CA 1
ATOM 811 C C . ALA A 1 112 ? -27.499 8.807 22.611 1.00 57.78 112 ALA A C 1
ATOM 813 O O . ALA A 1 112 ? -28.226 7.842 22.434 1.00 57.78 112 ALA A O 1
ATOM 814 N N . ALA A 1 113 ? -27.786 10.009 22.098 1.00 59.84 113 ALA A N 1
ATOM 815 C CA . ALA A 1 113 ? -29.016 10.282 21.356 1.00 59.84 113 ALA A CA 1
ATOM 816 C C . ALA A 1 113 ? -29.159 9.428 20.081 1.00 59.84 113 ALA A C 1
ATOM 818 O O . ALA A 1 113 ? -30.263 9.014 19.744 1.00 59.84 113 ALA A O 1
ATOM 819 N N . GLN A 1 114 ? -28.056 9.125 19.384 1.00 61.56 114 GLN A N 1
ATOM 820 C CA . GLN A 1 114 ? -28.093 8.297 18.173 1.00 61.56 114 GLN A CA 1
ATOM 821 C C . GLN A 1 114 ? -28.247 6.810 18.499 1.00 61.56 114 GLN A C 1
ATOM 823 O O . GLN A 1 114 ? -28.964 6.101 17.794 1.00 61.56 114 GLN A O 1
ATOM 828 N N . LEU A 1 115 ? -27.627 6.347 19.588 1.00 64.94 115 LEU A N 1
ATOM 829 C CA . LEU A 1 115 ? -27.772 4.976 20.064 1.00 64.94 115 LEU A CA 1
ATOM 830 C C . LEU A 1 115 ? -29.177 4.723 20.631 1.00 64.94 115 LEU A C 1
ATOM 832 O O . LEU A 1 115 ? -29.760 3.686 20.326 1.00 64.94 115 LEU A O 1
ATOM 836 N N . GLU A 1 116 ? -29.745 5.677 21.376 1.00 64.81 116 GLU A N 1
ATOM 837 C CA . GLU A 1 116 ? -31.118 5.619 21.898 1.00 64.81 116 GLU A CA 1
ATOM 838 C C . GLU A 1 116 ? -32.145 5.652 20.755 1.00 64.81 116 GLU A C 1
ATOM 840 O O . GLU A 1 116 ? -33.081 4.853 20.731 1.00 64.81 116 GLU A O 1
ATOM 845 N N . TYR A 1 117 ? -31.935 6.521 19.758 1.00 64.31 117 TYR A N 1
ATOM 846 C CA . TYR A 1 117 ? -32.777 6.610 18.562 1.00 64.31 117 TYR A CA 1
ATOM 847 C C . TYR A 1 117 ? -32.704 5.326 17.721 1.00 64.31 117 TYR A C 1
ATOM 849 O O . TYR A 1 117 ? -33.733 4.825 17.260 1.00 64.31 117 TYR A O 1
ATOM 857 N N . ALA A 1 118 ? -31.513 4.734 17.579 1.00 70.81 118 ALA A N 1
ATOM 858 C CA . ALA A 1 118 ? -31.339 3.446 16.913 1.00 70.81 118 ALA A CA 1
ATOM 859 C C . ALA A 1 118 ? -32.001 2.303 17.701 1.00 70.81 118 ALA A C 1
ATOM 861 O O . ALA A 1 118 ? -32.749 1.520 17.119 1.00 70.81 118 ALA A O 1
ATOM 862 N N . LYS A 1 119 ? -31.809 2.224 19.024 1.00 71.75 119 LYS A N 1
ATOM 863 C CA . LYS A 1 119 ? -32.457 1.214 19.882 1.00 71.75 119 LYS A CA 1
ATOM 864 C C . LYS A 1 119 ? -33.976 1.331 19.858 1.00 71.75 119 LYS A C 1
ATOM 866 O O . LYS A 1 119 ? -34.652 0.308 19.769 1.00 71.75 119 LYS A O 1
ATOM 871 N N . GLY A 1 120 ? -34.501 2.554 19.903 1.00 74.94 120 GLY A N 1
ATOM 872 C CA . GLY A 1 120 ? -35.931 2.826 19.801 1.00 74.94 120 GLY A CA 1
ATOM 873 C C . GLY A 1 120 ? -36.496 2.317 18.479 1.00 74.94 120 GLY A C 1
ATOM 874 O O . GLY A 1 120 ? -37.453 1.546 18.481 1.00 74.94 120 GLY A O 1
ATOM 875 N N . ARG A 1 121 ? -35.847 2.649 17.355 1.00 75.31 121 ARG A N 1
ATOM 876 C CA . ARG A 1 121 ? -36.313 2.239 16.022 1.00 75.31 121 ARG A CA 1
ATOM 877 C C . ARG A 1 121 ? -36.168 0.729 15.761 1.00 75.31 121 ARG A C 1
ATOM 879 O O . ARG A 1 121 ? -36.994 0.135 15.068 1.00 75.31 121 ARG A O 1
ATOM 886 N N . ILE A 1 122 ? -35.142 0.086 16.326 1.00 77.31 122 ILE A N 1
ATOM 887 C CA . ILE A 1 122 ? -34.957 -1.375 16.243 1.00 77.31 122 ILE A CA 1
ATOM 888 C C . ILE A 1 122 ? -35.983 -2.095 17.132 1.00 77.31 122 ILE A C 1
ATOM 890 O O . ILE A 1 122 ? -36.561 -3.099 16.718 1.00 77.31 122 ILE A O 1
ATOM 894 N N . GLY A 1 123 ? -36.257 -1.567 18.328 1.00 80.62 123 GLY A N 1
ATOM 895 C CA . GLY A 1 123 ? -37.237 -2.125 19.259 1.00 80.62 123 GLY A CA 1
ATOM 896 C C . GLY A 1 123 ? -38.673 -2.068 18.736 1.00 80.62 123 GLY A C 1
ATOM 897 O O . GLY A 1 123 ? -39.413 -3.040 18.892 1.00 80.62 123 GLY A O 1
ATOM 898 N N . THR A 1 124 ? -39.064 -0.974 18.072 1.00 75.81 124 THR A N 1
ATOM 899 C CA . THR A 1 124 ? -40.396 -0.858 17.452 1.00 75.81 124 THR A CA 1
ATOM 900 C C . THR A 1 124 ? -40.557 -1.841 16.301 1.00 75.81 124 THR A C 1
ATOM 902 O O . THR A 1 124 ? -41.535 -2.583 16.270 1.00 75.81 124 THR A O 1
ATOM 905 N N . THR A 1 125 ? -39.550 -1.931 15.427 1.00 79.25 125 THR A N 1
ATOM 906 C CA . THR A 1 125 ? -39.567 -2.858 14.288 1.00 79.25 125 THR A CA 1
ATOM 907 C C . THR A 1 125 ? -39.677 -4.302 14.776 1.00 79.25 125 THR A C 1
ATOM 909 O O . THR A 1 125 ? -40.524 -5.046 14.297 1.00 79.25 125 THR A O 1
ATOM 912 N N . ALA A 1 126 ? -38.893 -4.693 15.790 1.00 80.94 126 ALA A N 1
ATOM 913 C CA . ALA A 1 126 ? -38.917 -6.045 16.350 1.00 80.94 126 ALA A CA 1
ATOM 914 C C . ALA A 1 126 ? -40.299 -6.454 16.891 1.00 80.94 126 ALA A C 1
ATOM 916 O O . ALA A 1 126 ? -40.689 -7.620 16.780 1.00 80.94 126 ALA A O 1
ATOM 917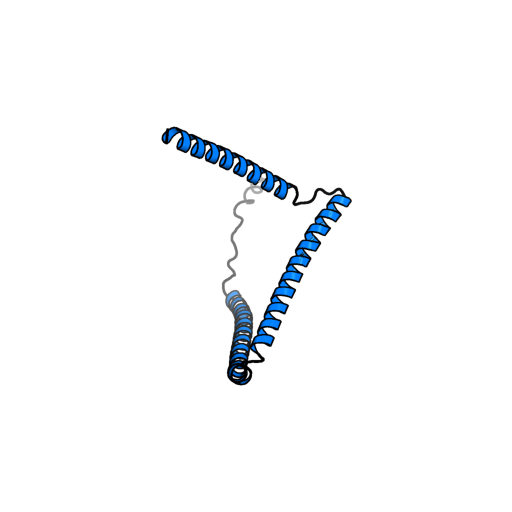 N N . ARG A 1 127 ? -41.047 -5.502 17.459 1.00 77.50 127 ARG A N 1
ATOM 918 C CA . ARG A 1 127 ? -42.392 -5.747 17.989 1.00 77.50 127 ARG A CA 1
ATOM 919 C C . ARG A 1 127 ? -43.399 -5.976 16.859 1.00 77.50 127 ARG A C 1
ATOM 921 O O . ARG A 1 127 ? -44.116 -6.969 16.884 1.00 77.50 127 ARG A O 1
ATOM 928 N N . GLU A 1 128 ? -43.343 -5.157 15.813 1.00 80.19 128 GLU A N 1
ATOM 929 C CA . GLU A 1 128 ? -44.206 -5.293 14.635 1.00 80.19 128 GLU A CA 1
ATOM 930 C C . GLU A 1 128 ? -43.962 -6.597 13.863 1.00 80.19 128 GLU A C 1
ATOM 932 O O . GLU A 1 128 ? -44.918 -7.223 13.398 1.00 80.19 128 GLU A O 1
ATOM 937 N N . VAL A 1 129 ? -42.706 -7.055 13.744 1.00 80.56 129 VAL A N 1
ATOM 938 C CA . VAL A 1 129 ? -42.426 -8.343 13.079 1.00 80.56 129 VAL A CA 1
ATOM 939 C C . VAL A 1 129 ? -42.942 -9.514 13.910 1.00 80.56 129 VAL A C 1
ATOM 941 O O . VAL A 1 129 ? -43.452 -10.481 13.346 1.00 80.56 129 VAL A O 1
ATOM 944 N N . LYS A 1 130 ? -42.843 -9.431 15.244 1.00 83.50 130 LYS A N 1
ATOM 945 C CA . LYS A 1 130 ? -43.370 -10.459 16.149 1.00 83.50 130 LYS A CA 1
ATOM 946 C C . LYS A 1 130 ? -44.890 -10.560 16.047 1.00 83.50 130 LYS A C 1
ATOM 948 O O . LYS A 1 130 ? -45.401 -11.672 15.938 1.00 83.50 130 LYS A O 1
ATOM 953 N N . ASP A 1 131 ? -45.587 -9.428 16.030 1.00 81.50 131 ASP A N 1
ATOM 954 C CA . ASP A 1 131 ? -47.047 -9.404 15.926 1.00 81.50 131 ASP A CA 1
ATOM 955 C C . ASP A 1 131 ? -47.512 -9.914 14.550 1.00 81.50 131 ASP A C 1
ATOM 957 O O . ASP A 1 131 ? -48.371 -10.793 14.476 1.00 81.50 131 ASP A O 1
ATOM 961 N N . LYS A 1 132 ? -46.858 -9.500 13.453 1.00 81.62 132 LYS A N 1
ATOM 962 C CA . LYS A 1 132 ? -47.165 -10.021 12.104 1.00 81.62 132 LYS A CA 1
ATOM 963 C C . LYS A 1 132 ? -46.826 -11.502 11.929 1.00 81.62 132 LYS A C 1
ATOM 965 O O . LYS A 1 132 ? -47.518 -12.206 11.192 1.00 81.62 132 LYS A O 1
ATOM 970 N N . ALA A 1 133 ? -45.763 -11.986 12.570 1.00 79.19 133 ALA A N 1
ATOM 971 C CA . ALA A 1 133 ? -45.421 -13.404 12.564 1.00 79.19 133 ALA A CA 1
ATOM 972 C C . ALA A 1 133 ? -46.453 -14.214 13.358 1.00 79.19 133 ALA A C 1
ATOM 974 O O . ALA A 1 133 ? -46.926 -15.230 12.859 1.00 79.19 133 ALA A O 1
ATOM 975 N N . ALA A 1 134 ? -46.862 -13.748 14.540 1.00 79.62 134 ALA A N 1
ATOM 976 C CA . ALA A 1 134 ? -47.889 -14.404 15.346 1.00 79.62 134 ALA A CA 1
ATOM 977 C C . ALA A 1 134 ? -49.245 -14.468 14.622 1.00 79.62 134 ALA A C 1
ATOM 979 O O . ALA A 1 134 ? -49.904 -15.506 14.653 1.00 79.62 134 ALA A O 1
ATOM 980 N N . GLU A 1 135 ? -49.626 -13.410 13.905 1.00 77.81 135 GLU A N 1
ATOM 981 C CA . GLU A 1 135 ? -50.864 -13.358 13.118 1.00 77.81 135 GLU A CA 1
ATOM 982 C C . GLU A 1 135 ? -50.837 -14.320 11.918 1.00 77.81 135 GLU A C 1
ATOM 984 O O . GLU A 1 135 ? -51.802 -15.053 11.681 1.00 77.81 135 GLU A O 1
ATOM 989 N N . LYS A 1 136 ? -49.712 -14.389 11.190 1.00 75.19 136 LYS A N 1
ATOM 990 C CA . LYS A 1 136 ? -49.535 -15.331 10.070 1.00 75.19 136 LYS A CA 1
ATOM 991 C C . LYS A 1 136 ? -49.473 -16.784 10.538 1.00 75.19 136 LYS A C 1
ATOM 993 O O . LYS A 1 136 ? -50.110 -17.632 9.922 1.00 75.19 136 LYS A O 1
ATOM 998 N N . PHE A 1 137 ? -48.759 -17.072 11.629 1.00 75.56 137 PHE A N 1
ATOM 999 C CA . PHE A 1 137 ? -48.701 -18.417 12.213 1.00 75.56 137 PHE A CA 1
ATOM 1000 C C . PHE A 1 137 ? -50.044 -18.842 12.822 1.00 75.56 137 PHE A C 1
ATOM 1002 O O . PHE A 1 137 ? -50.416 -20.009 12.716 1.00 75.56 137 PHE A O 1
ATOM 1009 N N . GLY A 1 138 ? -50.791 -17.908 13.418 1.00 72.00 138 GLY A N 1
ATOM 1010 C CA . GLY A 1 138 ? -52.152 -18.141 13.901 1.00 72.00 138 GLY A CA 1
ATOM 1011 C C . GLY A 1 138 ? -53.121 -18.446 12.759 1.00 72.00 138 GLY A C 1
ATOM 1012 O O . GLY A 1 138 ? -53.839 -19.439 12.827 1.00 72.00 138 GLY A O 1
ATOM 1013 N N . SER A 1 139 ? -53.064 -17.664 11.677 1.00 63.78 139 SER A N 1
ATOM 1014 C CA . SER A 1 139 ? -53.915 -17.839 10.490 1.00 63.78 139 SER A CA 1
ATOM 1015 C C . SER A 1 139 ? -53.599 -19.115 9.699 1.00 63.78 139 SER A C 1
ATOM 1017 O O . SER A 1 139 ? -54.499 -19.735 9.142 1.00 63.78 139 SER A O 1
ATOM 1019 N N . GLN A 1 140 ? -52.336 -19.557 9.668 1.00 59.50 140 GLN A N 1
ATOM 1020 C CA . GLN A 1 140 ? -51.962 -20.844 9.062 1.00 59.50 140 GLN A CA 1
ATOM 1021 C C . GLN A 1 140 ? -52.449 -22.044 9.883 1.00 59.50 140 GLN A C 1
ATOM 1023 O O . GLN A 1 140 ? -52.771 -23.083 9.311 1.00 59.50 140 GLN A O 1
ATOM 1028 N N . ARG A 1 141 ? -52.513 -21.911 11.214 1.00 58.19 141 ARG A N 1
ATOM 1029 C CA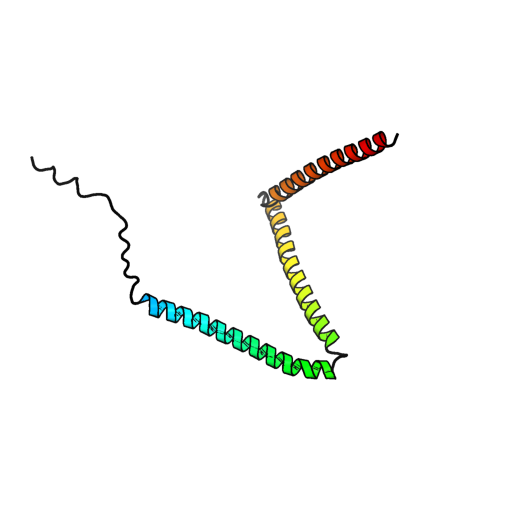 . ARG A 1 141 ? -53.035 -22.961 12.101 1.00 58.19 141 ARG A CA 1
ATOM 1030 C C . ARG A 1 141 ? -54.553 -23.085 12.042 1.00 58.19 141 ARG A C 1
ATOM 1032 O O . ARG A 1 141 ? -55.056 -24.185 12.221 1.00 58.19 141 ARG A O 1
ATOM 1039 N N . THR A 1 142 ? -55.269 -21.987 11.808 1.00 58.62 142 THR A N 1
ATOM 1040 C CA . THR A 1 142 ? -56.735 -21.994 11.698 1.00 58.62 142 THR A CA 1
ATOM 1041 C C . THR A 1 142 ? -57.235 -22.330 10.295 1.00 58.62 142 THR A C 1
ATOM 1043 O O . THR A 1 142 ? -58.340 -22.835 10.176 1.00 58.62 142 THR A O 1
ATOM 1046 N N . ALA A 1 143 ? -56.436 -22.117 9.242 1.00 58.50 143 ALA A N 1
ATOM 1047 C CA . ALA A 1 143 ? -56.784 -22.508 7.870 1.00 58.50 143 ALA A CA 1
ATOM 1048 C C . ALA A 1 143 ? -56.511 -23.994 7.539 1.00 58.50 143 ALA A C 1
ATOM 1050 O O . ALA A 1 143 ? -56.867 -24.447 6.455 1.00 58.50 143 ALA A O 1
ATOM 1051 N N . ALA A 1 144 ? -55.856 -24.737 8.439 1.00 55.34 144 ALA A N 1
ATOM 1052 C CA . ALA A 1 144 ? -55.519 -26.156 8.275 1.00 55.34 144 ALA A CA 1
ATOM 1053 C C . ALA A 1 144 ? -56.340 -27.099 9.185 1.00 55.34 144 ALA A C 1
ATOM 1055 O O . ALA A 1 144 ? -56.001 -28.279 9.282 1.00 55.34 144 ALA A O 1
ATOM 1056 N N . ALA A 1 145 ? -57.375 -26.580 9.859 1.00 48.44 145 ALA A N 1
ATOM 1057 C CA . ALA A 1 145 ? -58.288 -27.322 10.732 1.00 48.44 145 ALA A CA 1
ATOM 1058 C C . ALA A 1 145 ? -59.704 -27.370 10.145 1.00 48.44 145 ALA A C 1
ATOM 1060 O O . ALA A 1 145 ? -60.107 -26.366 9.515 1.00 48.44 145 ALA A O 1
#

Secondary structure (DSSP, 8-state):
--TTSSSSSS-S---------SSSHHHHHHHHHHHHHHHHHHHHHHHHHHHHHHHHHHHHHHHH-HHHHHHHHHHHHHHHHHHHHHHHHHHHHHHHHHHHHHHHTT---TTHHHHHHHHHHHHHHHHHHHHHHHHHHHHHHHTT-

Organism: NCBI:txid132261